Protein AF-A0A536WZX7-F1 (afdb_monomer)

Secondary structure (DSSP, 8-state):
---HHHHHHHHHHHHTT--HHHHHHHHHHHHHHHHHTTSS--SSHHHHHHHHHHHHHHTT--PPPPPP----------

Foldseek 3Di:
DDDPVLLVQLVVCVVVVHDLVVSLVSLLVRLVVCCVVVVDHDPDSVRSSVVSSVVSVVSVRPDDDDPDDPPDDPDPPD

pLDDT: mean 90.06, std 10.22, range [53.88, 97.75]

Nearest PDB structures (foldseek):
  8we2-assembly1_A  TM=5.131E-01  e=6.536E+00  Homo sapiens
  5ewz-assembly1_B  TM=4.931E-01  e=6.536E+00  Homo sapiens
  8p1h-assembly1_B-2  TM=4.940E-01  e=6.536E+00  Homo sapiens
  6bqt-assembly2_E  TM=5.094E-01  e=9.261E+00  Homo sapiens

Radius of gyration: 15.26 Å; Cα contacts (8 Å, |Δi|>4): 62; chains: 1; bounding box: 24×31×52 Å

Structure (mmCIF, N/CA/C/O backbone):
data_AF-A0A536WZX7-F1
#
_entry.id   AF-A0A536WZX7-F1
#
loop_
_atom_site.group_PDB
_atom_site.id
_atom_site.type_symbol
_atom_site.label_atom_id
_atom_site.label_alt_id
_atom_site.label_comp_id
_atom_site.label_asym_id
_atom_site.label_entity_id
_atom_site.label_seq_id
_atom_site.pdbx_PDB_ins_code
_atom_site.Cartn_x
_atom_site.Cartn_y
_atom_site.Cartn_z
_atom_site.occupancy
_atom_site.B_iso_or_equiv
_atom_site.auth_seq_id
_atom_site.auth_comp_id
_atom_site.auth_asym_id
_atom_site.auth_atom_id
_atom_site.pdbx_PDB_model_num
ATOM 1 N N . MET A 1 1 ? -10.456 -4.963 -0.821 1.00 72.06 1 MET A N 1
ATOM 2 C CA . MET A 1 1 ? -9.617 -5.022 -2.045 1.00 72.06 1 MET A CA 1
ATOM 3 C C . MET A 1 1 ? -9.157 -3.598 -2.370 1.00 72.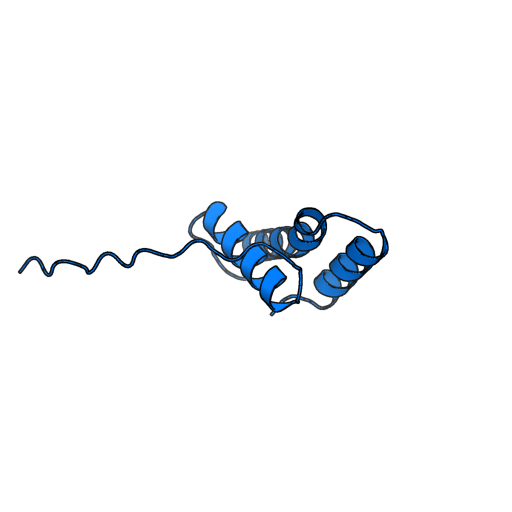06 1 MET A C 1
ATOM 5 O O . MET A 1 1 ? -9.840 -2.700 -1.896 1.00 72.06 1 MET A O 1
ATOM 9 N N . PRO A 1 2 ? -8.016 -3.375 -3.052 1.00 86.88 2 PRO A N 1
ATOM 10 C CA . PRO A 1 2 ? -7.530 -2.026 -3.387 1.00 86.88 2 PRO A CA 1
ATOM 11 C C . PRO A 1 2 ? -8.444 -1.310 -4.394 1.00 86.88 2 PRO A C 1
ATOM 13 O O . PRO A 1 2 ? -9.118 -1.969 -5.189 1.00 86.88 2 PRO A O 1
ATOM 16 N N . GLU A 1 3 ? -8.452 0.022 -4.382 1.00 90.31 3 GLU A N 1
ATOM 17 C CA . GLU A 1 3 ? -9.195 0.841 -5.339 1.00 90.31 3 GLU A CA 1
ATOM 18 C C . GLU A 1 3 ? -8.602 0.720 -6.755 1.00 90.31 3 GLU A C 1
ATOM 20 O O . GLU A 1 3 ? -7.396 0.529 -6.951 1.00 90.31 3 GLU A O 1
ATOM 25 N N . LYS A 1 4 ? -9.453 0.891 -7.779 1.00 92.06 4 LYS A N 1
ATOM 26 C CA . LYS A 1 4 ? -9.035 0.843 -9.195 1.00 92.06 4 LYS A CA 1
ATOM 27 C C . LYS A 1 4 ? -7.905 1.837 -9.491 1.00 92.06 4 LYS A C 1
ATOM 29 O O . LYS A 1 4 ? -6.935 1.485 -10.157 1.00 92.06 4 LYS A O 1
ATOM 34 N N . ARG A 1 5 ? -7.984 3.040 -8.912 1.00 92.44 5 ARG A N 1
ATOM 35 C CA . ARG A 1 5 ? -6.966 4.096 -9.049 1.00 92.44 5 ARG A CA 1
ATOM 36 C C . ARG A 1 5 ? -5.598 3.651 -8.527 1.00 92.44 5 ARG A C 1
ATOM 38 O O . ARG A 1 5 ? -4.577 3.921 -9.157 1.00 92.44 5 ARG A O 1
ATOM 45 N N . THR A 1 6 ? -5.566 2.939 -7.402 1.00 95.44 6 THR A N 1
ATOM 46 C CA . THR A 1 6 ? -4.332 2.403 -6.808 1.00 95.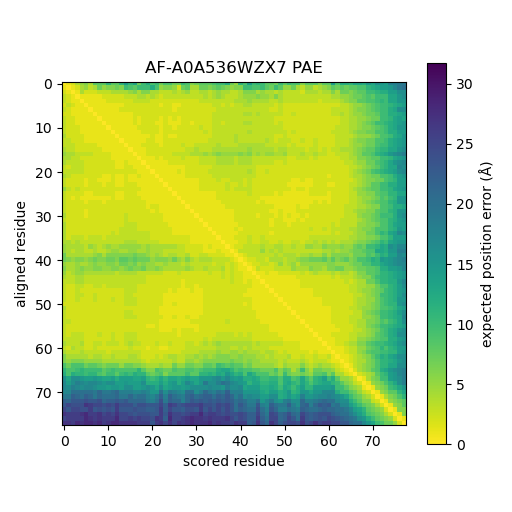44 6 THR A CA 1
ATOM 47 C C . THR A 1 6 ? -3.701 1.353 -7.717 1.00 95.44 6 THR A C 1
ATOM 49 O O . THR A 1 6 ? -2.490 1.376 -7.941 1.00 95.44 6 THR A O 1
ATOM 52 N N . LEU A 1 7 ? -4.518 0.485 -8.321 1.00 94.50 7 LEU A N 1
ATOM 53 C CA . LEU A 1 7 ? -4.051 -0.499 -9.300 1.00 94.50 7 LEU A CA 1
ATOM 54 C C . LEU A 1 7 ? -3.464 0.164 -10.551 1.00 94.50 7 LEU A C 1
ATOM 56 O O . LEU A 1 7 ? -2.402 -0.244 -11.016 1.00 94.50 7 LEU A O 1
ATOM 60 N N . GLU A 1 8 ? -4.107 1.198 -11.089 1.00 95.00 8 GLU A N 1
ATOM 61 C CA . GLU A 1 8 ? -3.594 1.926 -12.255 1.00 95.00 8 GLU A CA 1
ATOM 62 C C . GLU A 1 8 ? -2.258 2.610 -11.970 1.00 95.00 8 GLU A C 1
ATOM 64 O O . GLU A 1 8 ? -1.317 2.495 -12.761 1.00 95.00 8 GLU A O 1
ATOM 69 N N . ARG A 1 9 ? -2.137 3.272 -10.813 1.00 95.31 9 ARG A N 1
ATOM 70 C CA . ARG A 1 9 ? -0.881 3.902 -10.383 1.00 95.31 9 ARG A CA 1
ATOM 71 C C . ARG A 1 9 ? 0.224 2.872 -10.188 1.00 95.31 9 ARG A C 1
ATOM 73 O O . ARG A 1 9 ? 1.336 3.079 -10.678 1.00 95.31 9 ARG A O 1
ATOM 80 N N . ALA A 1 10 ? -0.085 1.748 -9.543 1.00 95.44 10 ALA A N 1
ATOM 81 C CA . ALA A 1 10 ? 0.846 0.639 -9.377 1.00 95.44 10 ALA A CA 1
ATOM 82 C C . ALA A 1 10 ? 1.311 0.090 -10.738 1.00 95.44 10 ALA A C 1
ATOM 84 O O . ALA A 1 10 ? 2.513 -0.028 -10.975 1.00 95.44 10 ALA A O 1
ATOM 85 N N . ARG A 1 11 ? 0.383 -0.143 -11.677 1.00 94.75 11 ARG A N 1
ATOM 86 C CA . ARG A 1 11 ? 0.692 -0.582 -13.050 1.00 94.75 11 ARG A CA 1
ATOM 87 C C . ARG A 1 11 ? 1.538 0.431 -13.811 1.00 94.75 11 ARG A C 1
ATOM 89 O O . ARG A 1 11 ? 2.449 0.040 -14.530 1.00 94.75 11 ARG A O 1
ATOM 96 N N . ARG A 1 12 ? 1.264 1.732 -13.676 1.00 96.31 12 ARG A N 1
ATOM 97 C CA . ARG A 1 12 ? 2.077 2.789 -14.299 1.00 96.31 12 ARG A CA 1
ATOM 98 C C . ARG A 1 12 ? 3.503 2.785 -13.750 1.00 96.31 12 ARG A C 1
ATOM 100 O O . ARG A 1 12 ? 4.443 2.878 -14.529 1.00 96.31 12 ARG A O 1
ATOM 107 N N . LYS A 1 13 ? 3.676 2.642 -12.432 1.00 96.19 13 LYS A N 1
ATOM 108 C CA . LYS A 1 13 ? 5.005 2.532 -11.812 1.00 96.19 13 LYS A CA 1
ATOM 109 C C . LYS A 1 13 ? 5.755 1.279 -12.267 1.00 96.19 13 LYS A C 1
ATOM 111 O O . LYS A 1 13 ? 6.941 1.382 -12.556 1.00 96.19 13 LYS A O 1
ATOM 116 N N . ALA A 1 14 ? 5.070 0.141 -12.357 1.00 94.31 14 ALA A N 1
ATOM 117 C CA . ALA A 1 14 ? 5.658 -1.101 -12.851 1.00 94.31 14 ALA A CA 1
ATOM 118 C C . ALA A 1 14 ? 6.099 -0.970 -14.319 1.00 94.31 14 ALA A C 1
ATOM 120 O O . ALA A 1 14 ? 7.231 -1.304 -14.645 1.00 94.31 14 ALA A O 1
ATOM 121 N N . ARG A 1 15 ? 5.252 -0.388 -15.182 1.00 95.69 15 ARG A N 1
ATOM 122 C CA . ARG A 1 15 ? 5.597 -0.086 -16.585 1.00 95.69 15 ARG A CA 1
ATOM 123 C C . ARG A 1 15 ? 6.770 0.884 -16.722 1.00 95.69 15 ARG A C 1
ATOM 125 O O . ARG A 1 15 ? 7.536 0.774 -17.664 1.00 95.69 15 ARG A O 1
ATOM 132 N N . ALA A 1 16 ? 6.927 1.803 -15.773 1.00 96.56 16 ALA A N 1
ATOM 133 C CA . ALA A 1 16 ? 8.070 2.711 -15.705 1.00 96.56 16 ALA A CA 1
ATOM 134 C C . ALA A 1 16 ? 9.342 2.061 -15.115 1.00 96.56 16 ALA A C 1
ATOM 136 O O . ALA A 1 16 ? 10.272 2.782 -14.766 1.00 96.56 16 ALA A O 1
ATOM 137 N N . GLY A 1 17 ? 9.372 0.736 -14.920 1.00 95.81 17 GLY A N 1
ATOM 138 C CA . GLY A 1 17 ? 10.543 0.011 -14.416 1.00 95.81 17 GLY A CA 1
ATOM 139 C C . GLY A 1 17 ? 10.862 0.254 -12.938 1.00 95.81 17 GLY A C 1
ATOM 140 O O . GLY A 1 17 ? 11.975 -0.015 -12.494 1.00 95.81 17 GLY A O 1
ATOM 141 N N . LYS A 1 18 ? 9.920 0.785 -12.145 1.00 97.31 18 LYS A N 1
ATOM 142 C CA . LYS A 1 18 ? 10.175 1.057 -10.722 1.00 97.31 18 LYS A CA 1
ATOM 143 C C . LYS A 1 18 ? 10.247 -0.231 -9.903 1.00 97.31 18 LYS A C 1
ATOM 145 O O . LYS A 1 18 ? 9.560 -1.209 -10.188 1.00 97.31 18 LYS A O 1
ATOM 150 N N . SER A 1 19 ? 11.012 -0.179 -8.814 1.00 96.56 19 SER A N 1
ATOM 151 C CA . SER A 1 19 ? 11.190 -1.312 -7.903 1.00 96.56 19 SER A CA 1
ATOM 152 C C . SER A 1 19 ? 9.866 -1.819 -7.295 1.00 96.56 19 SER A C 1
ATOM 154 O O . SER A 1 19 ? 8.938 -1.026 -7.078 1.00 96.56 19 SER A O 1
ATOM 156 N N . PRO A 1 20 ? 9.767 -3.113 -6.925 1.00 95.88 20 PRO A N 1
ATOM 157 C CA . PRO A 1 20 ? 8.554 -3.680 -6.325 1.00 95.88 20 PRO A CA 1
ATOM 158 C C . PRO A 1 20 ? 8.094 -2.965 -5.048 1.00 95.88 20 PRO A C 1
ATOM 160 O O . PRO A 1 20 ? 6.895 -2.812 -4.819 1.00 95.88 20 PRO A O 1
ATOM 163 N N . SER A 1 21 ? 9.029 -2.465 -4.235 1.00 94.69 21 SER A N 1
ATOM 164 C CA . SER A 1 21 ? 8.729 -1.661 -3.043 1.00 94.69 21 SER A C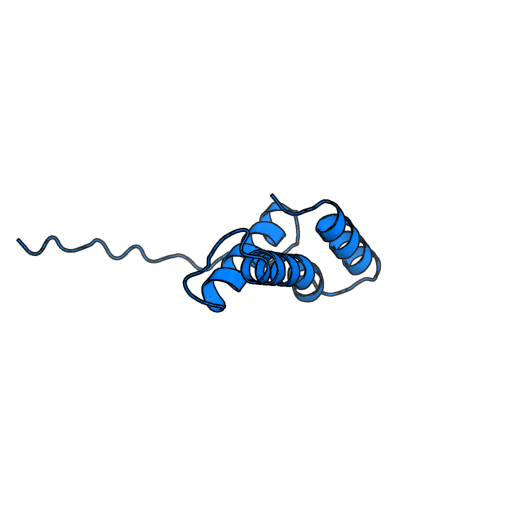A 1
ATOM 165 C C . SER A 1 21 ? 8.091 -0.314 -3.400 1.00 94.69 21 SER A C 1
ATOM 167 O O . SER A 1 21 ? 7.136 0.110 -2.750 1.00 94.69 21 SER A O 1
ATOM 169 N N . SER A 1 22 ? 8.544 0.324 -4.483 1.00 96.50 22 SER A N 1
ATOM 170 C CA . SER A 1 22 ? 7.975 1.580 -4.991 1.00 96.50 22 SER A CA 1
ATOM 171 C C . SER A 1 22 ? 6.560 1.405 -5.542 1.00 96.50 22 SER A C 1
ATOM 173 O O . SER A 1 22 ? 5.721 2.302 -5.393 1.00 96.50 22 SER A O 1
ATOM 175 N N . VAL A 1 23 ? 6.294 0.265 -6.188 1.00 97.12 23 VAL A N 1
ATOM 176 C CA . VAL A 1 23 ? 4.960 -0.129 -6.665 1.00 97.12 23 VAL A CA 1
ATOM 177 C C . VAL A 1 23 ? 4.044 -0.424 -5.474 1.00 97.12 23 VAL A C 1
ATOM 179 O O . VAL A 1 23 ? 2.934 0.100 -5.401 1.00 97.12 23 VAL A O 1
ATOM 182 N N . ALA A 1 24 ? 4.531 -1.189 -4.494 1.00 96.88 24 ALA A N 1
ATOM 183 C CA . ALA A 1 24 ? 3.803 -1.505 -3.269 1.00 96.88 24 ALA A CA 1
ATOM 184 C C . ALA A 1 24 ? 3.456 -0.270 -2.423 1.00 96.88 24 ALA A C 1
ATOM 186 O O . ALA A 1 24 ? 2.436 -0.264 -1.732 1.00 96.88 24 ALA A O 1
ATOM 187 N N . GLY A 1 25 ? 4.272 0.784 -2.503 1.00 96.81 25 GLY A N 1
ATOM 188 C CA . GLY A 1 25 ? 4.034 2.052 -1.818 1.00 96.81 25 GLY A CA 1
ATOM 189 C C . GLY A 1 25 ? 2.691 2.705 -2.160 1.00 96.81 25 GLY A C 1
ATOM 190 O O . GLY A 1 25 ? 2.126 3.376 -1.303 1.00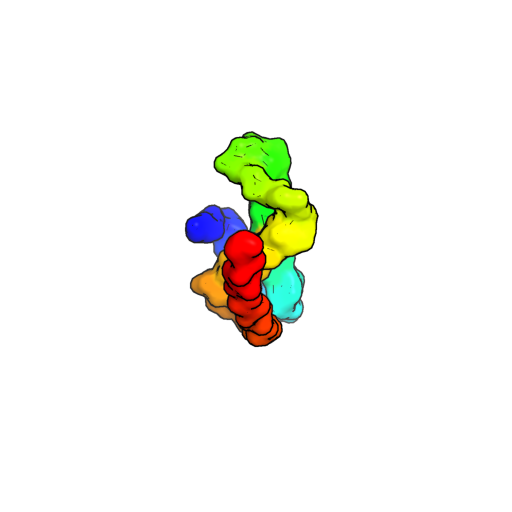 96.81 25 GLY A O 1
ATOM 191 N N . GLU A 1 26 ? 2.128 2.464 -3.353 1.00 97.75 26 GLU A N 1
ATOM 192 C CA . GLU A 1 26 ? 0.787 2.968 -3.704 1.00 97.75 26 GLU A CA 1
ATOM 193 C C . GLU A 1 26 ? -0.302 2.384 -2.795 1.00 97.75 26 GLU A C 1
ATOM 195 O O . GLU A 1 26 ? -1.181 3.108 -2.338 1.00 97.75 26 GLU A O 1
ATOM 200 N N . PHE A 1 27 ? -0.196 1.100 -2.453 1.00 97.31 27 PHE A N 1
ATOM 201 C CA . PHE A 1 27 ? -1.15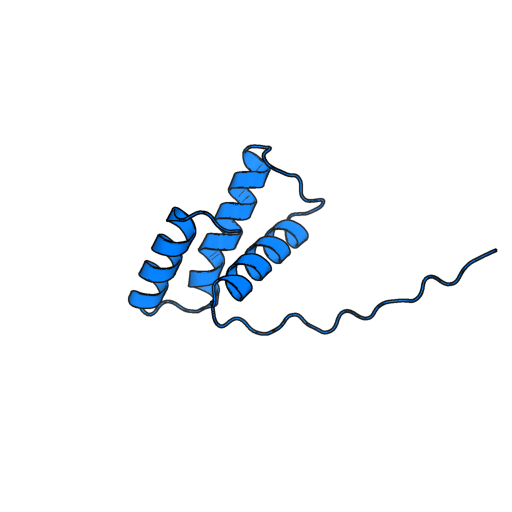4 0.413 -1.583 1.00 97.31 27 PHE A CA 1
ATOM 202 C C . PHE A 1 27 ? -1.010 0.834 -0.120 1.00 97.31 27 PHE A C 1
ATOM 204 O O . PHE A 1 27 ? -1.993 0.903 0.610 1.00 97.31 27 PHE A O 1
ATOM 211 N N . VAL A 1 28 ? 0.217 1.120 0.325 1.00 96.81 28 VAL A N 1
ATOM 212 C CA . VAL A 1 28 ? 0.461 1.664 1.669 1.00 96.81 28 VAL A CA 1
ATOM 213 C C . VAL A 1 28 ? -0.070 3.093 1.770 1.00 96.81 28 VAL A C 1
ATOM 215 O O . VAL A 1 28 ? -0.690 3.445 2.769 1.00 96.81 28 VAL A O 1
ATOM 218 N N . ARG A 1 29 ? 0.131 3.910 0.731 1.00 96.56 29 ARG A N 1
ATOM 219 C CA . ARG A 1 29 ? -0.392 5.278 0.664 1.00 96.56 29 ARG A CA 1
ATOM 220 C C . ARG A 1 29 ? -1.920 5.292 0.706 1.00 96.56 29 ARG A C 1
ATOM 222 O O . ARG A 1 29 ? -2.469 6.065 1.483 1.00 96.56 29 ARG A O 1
ATOM 229 N N . GLU A 1 30 ? -2.572 4.433 -0.079 1.00 96.44 30 GLU A N 1
ATOM 230 C CA . GLU A 1 30 ? -4.029 4.230 -0.045 1.00 96.44 30 GLU A CA 1
ATOM 231 C C . GLU A 1 30 ? -4.503 3.866 1.367 1.00 96.44 30 GLU A C 1
ATOM 233 O O . GLU A 1 30 ? -5.346 4.560 1.921 1.00 96.44 30 GLU A O 1
ATOM 238 N N . GLU A 1 31 ? -3.908 2.844 1.991 1.00 96.81 31 GLU A N 1
ATOM 239 C CA . GLU A 1 31 ? -4.292 2.407 3.340 1.00 96.81 31 GLU A CA 1
ATOM 240 C C . GLU A 1 31 ? -4.186 3.540 4.371 1.00 96.81 31 GLU A C 1
ATOM 242 O O . GLU A 1 31 ? -5.072 3.736 5.200 1.00 96.81 31 GLU A O 1
ATOM 247 N N . MET A 1 32 ? -3.111 4.325 4.299 1.00 95.88 32 MET A N 1
ATOM 248 C CA . MET A 1 32 ? -2.911 5.477 5.176 1.00 95.88 32 MET A CA 1
ATOM 249 C C . MET A 1 32 ? -3.914 6.604 4.905 1.00 95.88 32 MET A C 1
ATOM 251 O O . MET A 1 32 ? -4.239 7.362 5.816 1.00 95.88 32 MET A O 1
ATOM 255 N N . GLU A 1 33 ? -4.353 6.790 3.660 1.00 95.94 33 GLU A N 1
ATOM 256 C CA . GLU A 1 33 ? -5.410 7.750 3.322 1.00 95.94 33 GLU A CA 1
ATOM 257 C C . GLU A 1 33 ? -6.776 7.279 3.819 1.00 95.94 33 GLU A C 1
ATOM 259 O O . GLU A 1 33 ? -7.518 8.083 4.373 1.00 95.94 33 GLU A O 1
ATOM 264 N N . ASP A 1 34 ? -7.092 5.994 3.672 1.00 95.31 34 ASP A N 1
ATOM 265 C CA . ASP A 1 34 ? -8.348 5.408 4.143 1.00 95.31 34 ASP A CA 1
ATOM 266 C C . ASP A 1 34 ? -8.489 5.525 5.666 1.00 95.31 34 ASP A C 1
ATOM 268 O O . ASP A 1 34 ? -9.557 5.896 6.157 1.00 95.31 34 ASP A O 1
ATOM 272 N N . ILE A 1 35 ? -7.394 5.307 6.405 1.00 95.44 35 ILE A N 1
ATOM 273 C CA . ILE A 1 35 ? -7.349 5.520 7.859 1.00 95.44 35 ILE A CA 1
ATOM 274 C C . ILE A 1 35 ? -7.550 6.997 8.206 1.00 95.44 35 ILE A C 1
ATOM 276 O O . ILE A 1 35 ? -8.358 7.314 9.074 1.00 95.44 35 ILE A O 1
ATOM 280 N N . ARG A 1 36 ? -6.863 7.914 7.511 1.00 94.19 36 ARG A N 1
ATOM 281 C CA . ARG A 1 36 ? -7.014 9.366 7.734 1.00 94.19 36 ARG A CA 1
ATOM 282 C C . ARG A 1 36 ? -8.426 9.869 7.438 1.00 94.19 36 ARG A C 1
ATOM 284 O O . ARG A 1 36 ? -8.889 10.784 8.102 1.00 94.19 36 ARG A O 1
ATOM 291 N N . LYS A 1 37 ? -9.104 9.265 6.462 1.00 95.31 37 LYS A N 1
ATOM 292 C CA . LYS A 1 37 ? -10.503 9.556 6.111 1.00 95.31 37 LYS A CA 1
ATOM 293 C C . LYS A 1 37 ? -11.513 8.877 7.042 1.00 95.31 37 LYS A C 1
ATOM 295 O O . LYS A 1 37 ? -12.708 9.044 6.838 1.00 95.31 37 LYS A O 1
ATOM 300 N N . GLY A 1 38 ? -11.063 8.079 8.012 1.00 94.94 38 GLY A N 1
ATOM 301 C CA . GLY A 1 38 ? -11.940 7.381 8.950 1.00 94.94 38 GLY A CA 1
ATOM 302 C C . GLY A 1 38 ? -12.700 6.192 8.356 1.00 94.94 38 GLY A C 1
ATOM 303 O O . GLY A 1 38 ? -13.623 5.700 8.996 1.00 94.94 38 GLY A O 1
ATOM 304 N N . LYS A 1 39 ? -12.323 5.686 7.169 1.00 93.62 39 LYS A N 1
ATOM 305 C CA . LYS A 1 39 ? -12.984 4.509 6.568 1.00 93.62 39 LYS A CA 1
ATOM 306 C C . LYS A 1 39 ? -12.786 3.248 7.419 1.00 93.62 39 LYS A C 1
ATOM 308 O O . LYS A 1 39 ? -13.673 2.403 7.493 1.00 93.62 39 LYS A O 1
ATOM 313 N N . HIS A 1 40 ? -11.602 3.100 8.018 1.00 91.62 40 HIS A N 1
ATOM 314 C CA . HIS A 1 40 ? -11.267 2.032 8.961 1.00 91.62 40 HIS A CA 1
ATOM 315 C C . HIS A 1 40 ? -10.074 2.424 9.844 1.00 91.62 40 HIS A C 1
ATOM 317 O O . HIS A 1 40 ? -9.234 3.229 9.451 1.00 91.62 40 HIS A O 1
ATOM 323 N N . GLY A 1 41 ? -9.957 1.817 11.026 1.00 91.12 41 GLY A N 1
ATOM 324 C CA . GLY A 1 41 ? -8.848 2.065 11.951 1.00 91.12 41 GLY A CA 1
ATOM 325 C C . GLY A 1 41 ? -7.681 1.082 11.801 1.00 91.12 41 GLY A C 1
ATOM 326 O O . GLY A 1 41 ? -7.855 -0.071 11.409 1.00 91.12 41 GLY A O 1
ATOM 327 N N . ALA A 1 42 ? -6.487 1.517 12.204 1.00 92.88 42 ALA A N 1
ATOM 328 C CA . ALA A 1 42 ? -5.360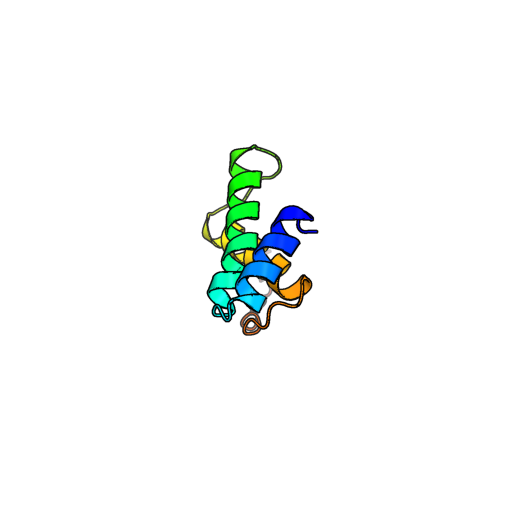 0.640 12.511 1.00 92.88 42 ALA A CA 1
ATOM 329 C C . ALA A 1 42 ? -4.822 0.995 13.900 1.00 92.88 42 ALA A C 1
ATOM 331 O O . ALA A 1 42 ? -4.701 2.165 14.245 1.00 92.88 42 ALA A O 1
ATOM 332 N N . ARG A 1 43 ? -4.444 -0.014 14.690 1.00 92.44 43 ARG A N 1
ATOM 333 C CA . ARG A 1 43 ? -3.866 0.171 16.031 1.00 92.44 43 ARG A CA 1
ATOM 334 C C . ARG A 1 43 ? -2.470 0.797 15.994 1.00 92.44 43 ARG A C 1
ATOM 336 O O . ARG A 1 43 ? -1.950 1.187 17.029 1.00 92.44 43 ARG A O 1
ATOM 343 N N . SER A 1 44 ? -1.820 0.818 14.828 1.00 94.94 44 SER A N 1
ATOM 344 C CA . SER A 1 44 ? -0.509 1.443 14.634 1.00 94.94 44 SER A CA 1
ATOM 345 C C . SER A 1 44 ? -0.200 1.693 13.158 1.00 94.94 44 SER A C 1
ATOM 347 O O . SER A 1 44 ? -0.713 1.004 12.272 1.00 94.94 44 SER A O 1
ATOM 349 N N . ALA A 1 45 ? 0.746 2.598 12.895 1.00 94.06 45 ALA A N 1
ATOM 350 C CA . ALA A 1 45 ? 1.294 2.814 11.556 1.00 94.06 45 ALA A CA 1
ATOM 351 C C . ALA A 1 45 ? 1.932 1.539 10.972 1.00 94.06 45 ALA A C 1
ATOM 353 O O . ALA A 1 45 ? 1.755 1.234 9.795 1.00 94.06 45 ALA A O 1
ATOM 354 N N . ARG A 1 46 ? 2.614 0.734 11.801 1.00 94.56 46 ARG A N 1
ATOM 355 C CA . ARG A 1 46 ? 3.181 -0.561 11.378 1.00 94.56 46 ARG A CA 1
ATOM 356 C C . ARG A 1 46 ? 2.097 -1.516 10.885 1.00 94.56 46 ARG A C 1
AT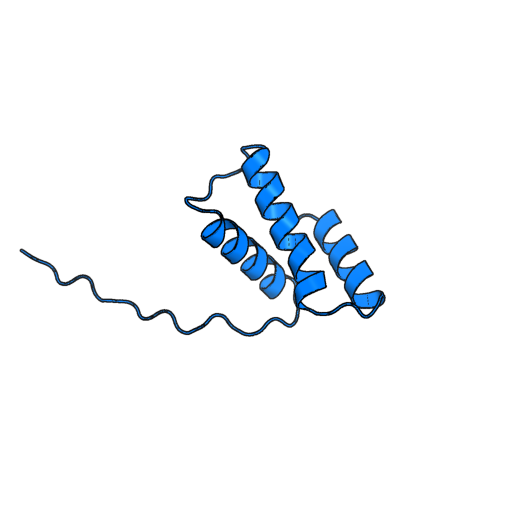OM 358 O O . ARG A 1 46 ? 2.302 -2.221 9.899 1.00 94.56 46 ARG A O 1
ATOM 365 N N . GLN A 1 47 ? 0.940 -1.525 11.546 1.00 94.94 47 GLN A N 1
ATOM 366 C CA . GLN A 1 47 ? -0.201 -2.326 11.114 1.00 94.94 47 GLN A CA 1
ATOM 367 C C . GLN A 1 47 ? -0.763 -1.820 9.781 1.00 94.94 47 GLN A C 1
ATOM 369 O O . GLN A 1 47 ? -0.975 -2.639 8.892 1.00 94.94 47 GLN A O 1
ATOM 374 N N . ALA A 1 48 ? -0.936 -0.506 9.615 1.00 95.75 48 ALA A N 1
ATOM 375 C CA . ALA A 1 48 ? -1.381 0.084 8.350 1.00 95.75 48 ALA A CA 1
ATOM 376 C C . ALA A 1 48 ? -0.449 -0.307 7.190 1.00 95.75 48 ALA A C 1
ATOM 378 O O . ALA A 1 48 ? -0.882 -0.866 6.184 1.00 95.75 48 ALA A O 1
ATOM 379 N N . ILE A 1 49 ? 0.865 -0.151 7.372 1.00 94.75 49 ILE A N 1
ATOM 380 C CA . ILE A 1 49 ? 1.865 -0.574 6.383 1.00 94.75 49 ILE A CA 1
ATOM 381 C C . ILE A 1 49 ? 1.724 -2.070 6.078 1.00 94.75 49 ILE A C 1
ATOM 383 O O . ILE A 1 49 ? 1.705 -2.473 4.915 1.00 94.75 49 ILE A O 1
ATOM 387 N N . ALA A 1 50 ? 1.577 -2.913 7.102 1.00 94.75 50 ALA A N 1
ATOM 388 C CA . ALA A 1 50 ? 1.419 -4.349 6.912 1.00 94.75 50 ALA A CA 1
ATOM 389 C C . ALA A 1 50 ? 0.149 -4.706 6.120 1.00 94.75 50 ALA A C 1
ATOM 391 O O . ALA A 1 50 ? 0.191 -5.630 5.299 1.00 94.75 50 ALA A O 1
ATOM 392 N N . ILE A 1 51 ? -0.962 -3.996 6.331 1.00 94.44 51 ILE A N 1
ATOM 393 C CA . ILE A 1 51 ? -2.205 -4.178 5.569 1.00 94.44 51 ILE A CA 1
ATOM 394 C C . ILE A 1 51 ? -1.988 -3.752 4.111 1.00 94.44 51 ILE A C 1
ATOM 396 O O . ILE A 1 51 ? -2.229 -4.563 3.213 1.00 94.44 51 ILE A O 1
ATOM 400 N N . GLY A 1 52 ? -1.423 -2.565 3.867 1.00 95.62 52 GLY A N 1
ATOM 401 C CA . GLY A 1 52 ? -1.093 -2.082 2.521 1.00 95.62 52 GLY A CA 1
ATOM 402 C C . GLY A 1 52 ? -0.176 -3.040 1.748 1.00 95.62 52 GLY A C 1
ATOM 403 O O . GLY A 1 52 ? -0.484 -3.445 0.628 1.00 95.62 52 GLY A O 1
ATOM 404 N N . LEU A 1 53 ? 0.896 -3.535 2.377 1.00 96.00 53 LEU A N 1
ATOM 405 C CA . LEU A 1 53 ? 1.785 -4.546 1.782 1.00 96.00 53 LEU A CA 1
ATOM 406 C C . LEU A 1 53 ? 1.088 -5.897 1.545 1.00 96.00 53 LEU A C 1
ATOM 408 O O . LEU A 1 53 ? 1.520 -6.690 0.709 1.00 96.00 53 LEU A O 1
ATOM 412 N N . SER A 1 54 ? 0.029 -6.210 2.292 1.00 94.50 54 SER A N 1
ATOM 413 C CA . SER A 1 54 ? -0.786 -7.408 2.045 1.00 94.50 54 SER A CA 1
ATOM 414 C C . SER A 1 54 ? -1.677 -7.230 0.822 1.00 94.50 54 SER A C 1
ATOM 416 O O . SER A 1 54 ? -1.775 -8.152 0.013 1.00 94.50 54 SER A O 1
ATOM 418 N N . LYS A 1 55 ? -2.289 -6.047 0.670 1.00 94.50 55 LYS A N 1
ATOM 419 C CA . LYS A 1 55 ? -3.060 -5.673 -0.523 1.00 94.50 55 LYS A CA 1
ATOM 420 C C . LYS A 1 55 ? -2.173 -5.715 -1.772 1.00 94.50 55 LYS A C 1
ATOM 422 O O . LYS A 1 55 ? -2.568 -6.336 -2.752 1.00 94.50 55 LYS A O 1
ATOM 427 N N . ALA A 1 56 ? -0.959 -5.164 -1.699 1.00 95.44 56 ALA A N 1
ATOM 428 C CA . ALA A 1 56 ? 0.010 -5.182 -2.797 1.00 95.44 56 ALA A CA 1
ATOM 429 C C . ALA A 1 56 ? 0.346 -6.608 -3.269 1.00 95.44 56 ALA A C 1
ATOM 431 O O . ALA A 1 56 ? 0.278 -6.893 -4.462 1.00 95.44 56 ALA A O 1
ATOM 432 N N . ARG A 1 57 ? 0.636 -7.531 -2.338 1.00 94.44 57 ARG A N 1
ATOM 433 C CA . ARG A 1 57 ? 0.884 -8.946 -2.678 1.00 94.44 57 ARG A CA 1
ATOM 434 C C . ARG A 1 57 ? -0.321 -9.589 -3.355 1.00 94.44 57 ARG A C 1
ATOM 436 O O . ARG A 1 57 ? -0.168 -10.269 -4.360 1.00 94.44 57 ARG A O 1
ATOM 443 N N . ARG A 1 58 ? -1.526 -9.347 -2.830 1.00 93.38 58 ARG A N 1
ATOM 444 C CA . ARG A 1 58 ? -2.767 -9.869 -3.423 1.00 93.38 58 ARG A CA 1
ATOM 445 C C . ARG A 1 58 ? -3.025 -9.305 -4.823 1.00 93.38 58 ARG A C 1
ATOM 447 O O . ARG A 1 58 ? -3.623 -9.985 -5.643 1.00 93.38 58 ARG A O 1
ATOM 454 N N . ALA A 1 59 ? -2.559 -8.089 -5.092 1.00 93.00 59 ALA A N 1
ATOM 455 C CA . ALA A 1 59 ? -2.619 -7.453 -6.403 1.00 93.00 59 ALA A CA 1
ATOM 456 C C . ALA A 1 59 ? -1.507 -7.913 -7.371 1.00 93.00 59 ALA A C 1
ATOM 458 O O . ALA A 1 59 ? -1.412 -7.3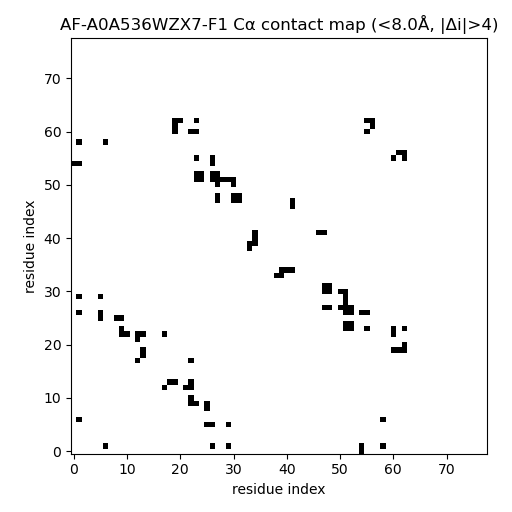72 -8.470 1.00 93.00 59 ALA A O 1
ATOM 459 N N . GLY A 1 60 ? -0.667 -8.878 -6.978 1.00 92.50 60 GLY A N 1
ATOM 460 C CA . GLY A 1 60 ? 0.376 -9.450 -7.833 1.00 92.50 60 GLY A CA 1
ATOM 461 C C . GLY A 1 60 ? 1.705 -8.692 -7.825 1.00 92.50 60 GLY A C 1
ATOM 462 O O . GLY A 1 60 ? 2.558 -8.964 -8.662 1.00 92.50 60 GLY A O 1
ATOM 463 N N . VAL A 1 61 ? 1.921 -7.750 -6.898 1.00 94.69 61 VAL A N 1
ATOM 464 C CA . VAL A 1 61 ? 3.235 -7.101 -6.765 1.00 94.69 61 VAL A CA 1
ATOM 465 C C . VAL A 1 61 ? 4.245 -8.119 -6.209 1.00 94.69 61 VAL A C 1
ATOM 467 O O . VAL A 1 61 ? 3.976 -8.685 -5.140 1.00 94.69 61 VAL A O 1
ATOM 470 N N . PRO A 1 62 ? 5.406 -8.333 -6.864 1.00 93.31 62 PRO A N 1
ATOM 471 C CA . PRO A 1 62 ? 6.396 -9.333 -6.462 1.00 93.31 62 PRO A CA 1
ATOM 472 C C . PRO A 1 62 ? 7.190 -8.851 -5.240 1.00 93.31 62 PRO A C 1
ATOM 474 O O . PRO A 1 62 ? 8.319 -8.377 -5.332 1.00 93.31 62 PRO A O 1
ATOM 477 N N . LEU A 1 63 ? 6.556 -8.922 -4.072 1.00 92.75 63 LEU A N 1
ATOM 478 C CA . LEU A 1 63 ? 7.171 -8.621 -2.784 1.00 92.75 63 LEU A CA 1
ATOM 479 C C . LEU A 1 63 ? 7.624 -9.903 -2.089 1.00 92.75 63 LEU A C 1
ATOM 481 O O . LEU A 1 63 ? 6.925 -10.917 -2.180 1.00 92.75 63 LEU A O 1
ATOM 485 N N . PRO A 1 64 ? 8.701 -9.840 -1.284 1.00 90.06 64 PRO A N 1
ATOM 486 C CA . PRO A 1 64 ? 9.098 -10.970 -0.465 1.00 90.06 64 PRO A CA 1
ATOM 487 C C . PRO A 1 64 ? 7.942 -11.421 0.446 1.00 90.06 64 PRO A C 1
ATOM 489 O O . PRO A 1 64 ? 7.114 -10.596 0.892 1.00 90.06 64 PRO A O 1
ATOM 492 N N . PRO A 1 65 ? 7.853 -12.732 0.728 1.00 84.62 65 PRO A N 1
ATOM 493 C CA . PRO A 1 65 ? 6.812 -13.278 1.579 1.00 84.62 65 PRO A CA 1
ATOM 494 C C . PRO A 1 65 ? 6.887 -12.667 2.978 1.00 84.62 65 PRO A C 1
ATOM 496 O O . PRO A 1 65 ? 7.914 -12.153 3.422 1.00 84.62 65 PRO A O 1
ATOM 499 N N . LYS A 1 66 ? 5.762 -12.693 3.693 1.00 82.69 66 LYS A N 1
ATOM 500 C CA . LYS A 1 66 ? 5.777 -12.318 5.108 1.00 82.69 66 LYS A CA 1
ATOM 501 C C . LYS A 1 66 ? 6.608 -13.350 5.872 1.00 82.69 66 LYS A C 1
ATOM 503 O O . LYS A 1 66 ? 6.442 -14.545 5.639 1.00 82.69 66 LYS A O 1
ATOM 508 N N . GLY A 1 67 ? 7.451 -12.895 6.798 1.00 77.50 67 GLY A N 1
ATOM 509 C CA . GLY A 1 67 ? 8.151 -13.790 7.721 1.00 77.50 67 GLY A CA 1
ATOM 510 C C . GLY A 1 67 ? 7.171 -14.705 8.466 1.00 77.50 67 GLY A C 1
ATOM 511 O O . GLY A 1 67 ? 6.011 -14.336 8.694 1.00 77.50 67 GLY A O 1
ATOM 512 N N . LYS A 1 68 ? 7.623 -15.913 8.826 1.00 76.38 68 LYS A N 1
ATOM 513 C CA . LYS A 1 68 ? 6.800 -16.887 9.557 1.00 76.38 68 LYS A CA 1
ATOM 514 C C . LYS A 1 68 ? 6.338 -16.265 10.877 1.00 76.38 68 LYS A C 1
ATOM 516 O O . LYS A 1 68 ? 7.147 -15.802 11.675 1.00 76.38 68 LYS A O 1
ATOM 521 N N . ARG A 1 69 ? 5.023 -16.241 11.110 1.00 69.81 69 ARG A N 1
ATOM 522 C CA . ARG A 1 69 ? 4.455 -15.753 12.372 1.00 69.81 69 ARG A CA 1
ATOM 523 C C . ARG A 1 69 ? 4.515 -16.888 13.390 1.00 69.81 69 ARG A C 1
ATOM 525 O O . ARG A 1 69 ? 3.727 -17.826 13.292 1.00 69.81 69 ARG A O 1
ATOM 532 N N . THR A 1 70 ? 5.411 -16.806 14.368 1.00 69.81 70 THR A N 1
ATOM 533 C CA . THR A 1 70 ? 5.428 -17.749 15.492 1.00 69.81 70 THR A CA 1
ATOM 534 C C . THR 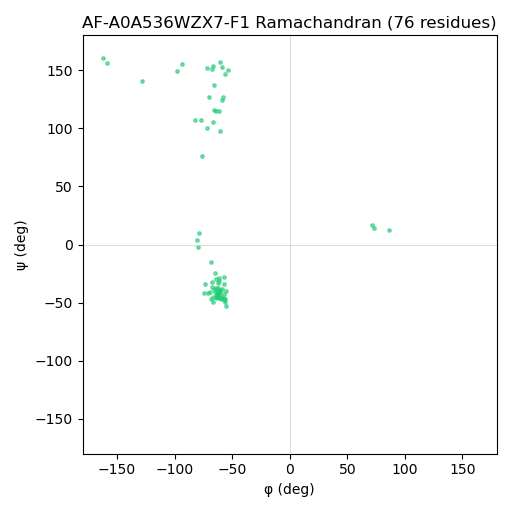A 1 70 ? 4.156 -17.532 16.309 1.00 69.81 70 THR A C 1
ATOM 536 O O . THR A 1 70 ? 3.996 -16.511 16.980 1.00 69.81 70 THR A O 1
ATOM 539 N N . ARG A 1 71 ? 3.187 -18.447 16.208 1.00 68.81 71 ARG A N 1
ATOM 540 C CA . ARG A 1 71 ? 2.014 -18.435 17.089 1.00 68.81 71 ARG A CA 1
ATOM 541 C C . ARG A 1 71 ? 2.490 -18.879 18.472 1.00 68.81 71 ARG A C 1
ATOM 543 O O . ARG A 1 71 ? 2.655 -20.073 18.696 1.00 68.81 71 ARG A O 1
ATOM 550 N N . LYS A 1 72 ? 2.721 -17.941 19.397 1.00 67.31 72 LYS A N 1
ATOM 551 C CA . LYS A 1 72 ? 2.813 -18.305 20.816 1.00 67.31 72 LYS A CA 1
ATOM 552 C C . LYS A 1 72 ? 1.438 -18.838 21.224 1.00 67.31 72 LYS A C 1
ATOM 554 O O . LYS A 1 72 ? 0.456 -18.100 21.148 1.00 67.31 72 LYS A O 1
ATOM 559 N N . ARG A 1 73 ? 1.353 -20.128 21.570 1.00 67.69 73 ARG A N 1
ATOM 560 C CA . ARG A 1 73 ? 0.168 -20.678 22.239 1.00 67.69 73 ARG A CA 1
ATOM 561 C C . ARG A 1 73 ? -0.013 -19.873 23.523 1.00 67.69 73 ARG A C 1
ATOM 563 O O . ARG A 1 73 ? 0.948 -19.715 24.273 1.00 67.69 73 ARG A O 1
ATOM 570 N N . ALA A 1 74 ? -1.200 -19.316 23.738 1.00 67.75 74 ALA A N 1
ATOM 571 C CA . ALA A 1 74 ? -1.526 -18.738 25.030 1.00 67.75 74 ALA A CA 1
ATOM 572 C C . ALA A 1 74 ? -1.440 -19.882 26.047 1.00 67.75 74 ALA A C 1
ATOM 574 O O . ALA A 1 74 ? -2.180 -20.856 25.919 1.00 67.75 74 ALA A O 1
ATOM 575 N N . SER A 1 75 ? -0.502 -19.823 26.995 1.00 68.44 75 SER A N 1
ATOM 576 C CA . SER A 1 75 ? -0.576 -20.723 28.140 1.00 68.44 75 SER A CA 1
ATOM 577 C C . SER A 1 75 ? -1.829 -20.310 28.894 1.00 68.44 75 SER A C 1
ATOM 579 O O . SER A 1 75 ? -1.903 -19.168 29.355 1.00 68.44 75 SER A O 1
ATOM 581 N N . SER A 1 76 ? -2.823 -21.189 28.977 1.00 66.12 76 SER A N 1
ATOM 582 C CA . SER A 1 76 ? -3.945 -20.979 29.880 1.00 66.12 76 SER A CA 1
ATOM 583 C C . SER A 1 76 ? -3.375 -20.910 31.297 1.00 66.12 76 SER A C 1
ATOM 585 O O . SER A 1 76 ? -3.052 -21.938 31.889 1.00 66.12 76 SER A O 1
ATOM 587 N N . ARG A 1 77 ? -3.167 -19.701 31.821 1.00 64.69 77 ARG A N 1
ATOM 588 C CA . ARG A 1 77 ? -3.044 -19.522 33.263 1.00 64.69 77 ARG A CA 1
ATOM 589 C C . ARG A 1 77 ? -4.467 -19.594 33.794 1.00 64.69 77 ARG A C 1
ATOM 591 O O . ARG A 1 77 ? -5.288 -18.744 33.458 1.00 64.69 77 ARG A O 1
ATOM 598 N N . ARG A 1 78 ? -4.731 -20.720 34.448 1.00 53.88 78 ARG A N 1
ATOM 599 C CA . ARG A 1 78 ? -5.926 -21.000 35.232 1.00 53.88 78 ARG A CA 1
ATOM 600 C C . ARG A 1 78 ? -5.869 -20.201 36.526 1.00 53.88 78 ARG A C 1
ATOM 602 O O . ARG A 1 78 ? -4.728 -19.939 36.972 1.00 53.88 78 ARG A O 1
#

Mean predicted aligned error: 5.72 Å

Sequence (78 aa):
MPEKRTLERARRKARAGKSPSSVAGEFVREEMEDIRKGKHGARSARQAIAIGLSKARRAGVPLPPKGKRTRKRASSRR

Solvent-accessible surface area (backbone atoms only — not comparable to full-atom values): 4695 Å² total; per-residue (Å²): 131,80,55,72,68,45,52,51,52,25,51,52,35,48,76,68,69,48,53,52,67,65,28,30,43,41,34,27,51,49,41,53,48,40,39,73,71,63,77,47,90,63,99,40,70,71,52,35,43,52,51,9,50,47,48,21,45,76,72,67,44,81,60,83,78,81,76,85,77,82,78,76,75,80,77,84,80,124